Protein AF-A0A3D1VNM7-F1 (afdb_monomer_lite)

Foldseek 3Di:
DVCPVFWDDDPPDPDTFAQDPCVVVVCVQPPHDDDPVCPPDDDDDDDDHGTPCVPCPPPPPDDDPDDD

pLDDT: mean 86.13, std 12.95, range [55.84, 97.75]

Structure (mmCIF, N/CA/C/O backbone):
data_AF-A0A3D1VNM7-F1
#
_entry.id   AF-A0A3D1VNM7-F1
#
loop_
_atom_site.group_PDB
_atom_site.id
_atom_site.type_symbol
_atom_site.label_atom_id
_atom_site.label_alt_id
_atom_site.label_comp_id
_atom_site.label_asym_id
_atom_site.label_entity_id
_atom_site.label_seq_id
_atom_site.pdbx_PDB_ins_code
_atom_site.Cartn_x
_atom_site.Cartn_y
_atom_site.Cartn_z
_atom_site.occupancy
_atom_site.B_iso_or_equiv
_atom_site.auth_seq_id
_atom_site.auth_comp_id
_atom_site.auth_asym_id
_atom_site.auth_atom_id
_atom_site.pdbx_PDB_model_num
ATOM 1 N N . PRO A 1 1 ? 2.053 13.336 -4.770 1.00 55.84 1 PRO A N 1
ATOM 2 C CA . PRO A 1 1 ? 2.337 12.633 -3.493 1.00 55.84 1 PRO A CA 1
ATOM 3 C C . PRO A 1 1 ? 3.838 12.568 -3.197 1.00 55.84 1 PRO A C 1
ATOM 5 O O . PRO A 1 1 ? 4.615 12.612 -4.138 1.00 55.84 1 PRO A O 1
ATOM 8 N N . LYS A 1 2 ? 4.267 12.431 -1.931 1.00 55.97 2 LYS A N 1
ATOM 9 C CA . LYS A 1 2 ? 5.703 12.398 -1.566 1.00 55.97 2 LYS A CA 1
ATOM 10 C C . LYS A 1 2 ? 6.529 11.333 -2.327 1.00 55.97 2 LYS A C 1
ATOM 12 O O . LYS A 1 2 ? 7.731 11.499 -2.447 1.00 55.97 2 LYS A O 1
ATOM 17 N N . PHE A 1 3 ? 5.879 10.288 -2.852 1.00 64.50 3 PHE A N 1
ATOM 18 C CA . PHE A 1 3 ? 6.485 9.177 -3.605 1.00 64.50 3 PHE A CA 1
ATOM 19 C C . PHE A 1 3 ? 5.958 9.052 -5.043 1.00 64.50 3 PHE A C 1
ATOM 21 O O . PHE A 1 3 ? 5.935 7.965 -5.604 1.00 64.50 3 PHE A O 1
ATOM 28 N N . GLU A 1 4 ? 5.458 10.136 -5.631 1.00 67.56 4 GLU A N 1
ATOM 29 C CA . GLU A 1 4 ? 4.880 10.091 -6.982 1.00 67.56 4 GLU A CA 1
ATOM 30 C C . GLU A 1 4 ? 5.912 9.741 -8.060 1.00 67.56 4 GLU A C 1
ATOM 32 O O . GLU A 1 4 ? 5.573 9.051 -9.012 1.00 67.56 4 GLU A O 1
ATOM 37 N N . GLU A 1 5 ? 7.174 10.127 -7.862 1.00 70.31 5 GLU A N 1
ATOM 38 C CA . GLU A 1 5 ? 8.285 9.758 -8.752 1.00 70.31 5 GLU A CA 1
ATOM 39 C C . GLU A 1 5 ? 8.643 8.261 -8.679 1.00 70.31 5 GLU A C 1
ATOM 41 O O . GLU A 1 5 ? 9.151 7.705 -9.649 1.00 70.31 5 GLU A O 1
ATOM 46 N N . ASP A 1 6 ? 8.327 7.594 -7.563 1.00 73.25 6 ASP A N 1
ATOM 47 C CA . ASP A 1 6 ? 8.606 6.168 -7.329 1.00 73.25 6 ASP A CA 1
ATOM 48 C C . ASP A 1 6 ? 7.395 5.252 -7.595 1.00 73.25 6 ASP A C 1
ATOM 50 O O . ASP A 1 6 ? 7.511 4.023 -7.515 1.00 73.25 6 ASP A O 1
ATOM 54 N N . ALA A 1 7 ? 6.227 5.827 -7.896 1.00 83.56 7 ALA A N 1
ATOM 55 C CA . ALA A 1 7 ? 4.971 5.106 -8.075 1.00 83.56 7 ALA A CA 1
ATOM 56 C C . ALA A 1 7 ? 4.568 5.022 -9.552 1.00 83.56 7 ALA A C 1
ATOM 58 O O . ALA A 1 7 ? 4.583 6.008 -10.286 1.00 83.56 7 ALA A O 1
ATOM 59 N N . PHE A 1 8 ? 4.109 3.849 -9.987 1.00 89.62 8 PHE A N 1
ATOM 60 C CA . PHE A 1 8 ? 3.571 3.692 -11.336 1.00 89.62 8 PHE A CA 1
ATOM 61 C C . PHE A 1 8 ? 2.122 4.180 -11.406 1.00 89.62 8 PHE A C 1
ATOM 63 O O . PHE A 1 8 ? 1.229 3.582 -10.803 1.00 89.62 8 PHE A O 1
ATOM 70 N N . ARG A 1 9 ? 1.871 5.244 -12.174 1.00 91.25 9 ARG A N 1
ATOM 71 C CA . ARG A 1 9 ? 0.513 5.701 -12.499 1.00 91.25 9 ARG A CA 1
ATOM 72 C C . ARG A 1 9 ? -0.087 4.848 -13.615 1.00 91.25 9 ARG A C 1
ATOM 74 O O . ARG A 1 9 ? 0.554 4.603 -14.635 1.00 91.25 9 ARG A O 1
ATOM 81 N N . VAL A 1 10 ? -1.346 4.453 -13.457 1.00 93.38 10 VAL A N 1
ATOM 82 C CA . VAL A 1 10 ? -2.098 3.755 -14.504 1.00 93.38 10 VAL A CA 1
ATOM 83 C C . VAL A 1 10 ? -2.594 4.775 -15.531 1.00 93.38 10 VAL A C 1
ATOM 85 O O . VAL A 1 10 ? -3.310 5.723 -15.194 1.00 93.38 10 VAL A O 1
ATOM 88 N N . ALA A 1 11 ? -2.203 4.587 -16.793 1.00 93.12 11 ALA A N 1
ATOM 89 C CA . ALA A 1 11 ? -2.535 5.500 -17.883 1.00 93.12 11 ALA A CA 1
ATOM 90 C C . ALA A 1 11 ? -4.052 5.725 -18.006 1.00 93.12 11 ALA A C 1
ATOM 92 O O . ALA A 1 11 ? -4.838 4.788 -17.885 1.00 93.12 11 ALA A O 1
ATOM 93 N N . ASN A 1 12 ? -4.448 6.971 -18.281 1.00 93.50 12 ASN A N 1
ATOM 94 C CA . ASN A 1 12 ? -5.848 7.399 -18.416 1.00 93.50 12 ASN A CA 1
ATOM 95 C C . ASN A 1 12 ? -6.708 7.206 -17.151 1.00 93.50 12 ASN A C 1
ATOM 97 O O . ASN A 1 12 ? -7.930 7.130 -17.243 1.00 93.50 12 ASN A O 1
ATOM 101 N N . THR A 1 13 ? -6.084 7.137 -15.971 1.00 93.44 13 THR A N 1
ATOM 102 C CA . THR A 1 13 ? -6.783 7.059 -14.683 1.00 93.44 13 THR A CA 1
ATOM 103 C C . THR A 1 13 ? -6.081 7.895 -13.610 1.00 93.44 13 THR A C 1
ATOM 105 O O . THR A 1 13 ? -4.957 8.378 -13.796 1.00 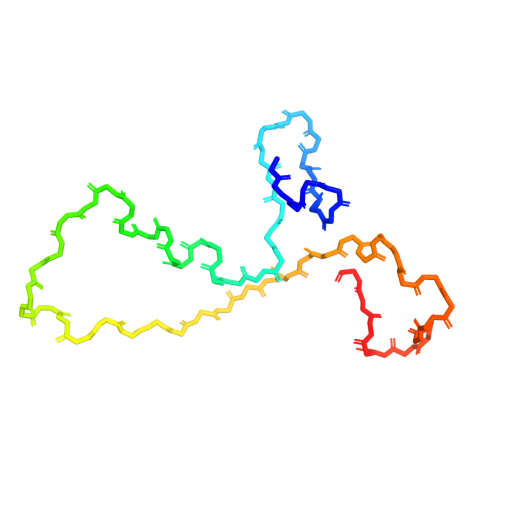93.44 13 THR A O 1
ATOM 108 N N . ASP A 1 14 ? -6.728 8.009 -12.453 1.00 90.81 14 ASP A N 1
ATOM 109 C CA . ASP A 1 14 ? -6.143 8.586 -11.238 1.00 90.81 14 ASP A CA 1
ATOM 110 C C . ASP A 1 14 ? -5.595 7.510 -10.281 1.00 90.81 14 ASP A C 1
ATOM 112 O O . ASP A 1 14 ? -5.313 7.786 -9.114 1.00 90.81 14 ASP A O 1
ATOM 116 N N . TYR A 1 15 ? -5.438 6.271 -10.764 1.00 92.19 15 TYR A N 1
ATOM 117 C CA . TYR A 1 15 ? -4.925 5.155 -9.978 1.00 92.19 15 TYR A CA 1
ATOM 118 C C . TYR A 1 15 ? -3.407 5.010 -10.077 1.00 92.19 15 TYR A C 1
ATOM 120 O O . TYR A 1 15 ? -2.779 5.302 -11.097 1.00 92.19 15 TYR A O 1
ATOM 128 N N . PHE A 1 16 ? -2.839 4.475 -9.001 1.00 92.56 16 PHE A N 1
ATOM 129 C CA . PHE A 1 16 ? -1.427 4.145 -8.870 1.00 92.56 16 PHE A CA 1
ATOM 130 C C . PHE A 1 16 ? -1.285 2.684 -8.447 1.00 92.56 16 PHE A C 1
ATOM 132 O O . PHE A 1 16 ? -2.089 2.186 -7.654 1.00 92.56 16 PHE A O 1
ATOM 139 N N . LEU A 1 17 ? -0.260 2.003 -8.958 1.00 94.50 17 LEU A N 1
ATOM 140 C CA . LEU A 1 17 ? 0.131 0.688 -8.464 1.00 94.50 17 LEU A CA 1
ATOM 141 C C . LEU A 1 17 ? 0.795 0.833 -7.094 1.00 94.50 17 LEU A C 1
ATOM 143 O O . LEU A 1 17 ? 1.536 1.783 -6.834 1.00 94.50 17 LEU A O 1
ATOM 147 N N . ILE A 1 18 ? 0.503 -0.112 -6.206 1.00 94.00 18 ILE A N 1
ATOM 148 C CA . ILE A 1 18 ? 0.973 -0.067 -4.825 1.00 94.00 18 ILE A CA 1
ATOM 149 C C . ILE A 1 18 ? 2.393 -0.646 -4.716 1.00 94.00 18 ILE A C 1
ATOM 151 O O . ILE A 1 18 ? 2.673 -1.693 -5.302 1.00 94.00 18 ILE A O 1
ATOM 155 N N . PRO A 1 19 ? 3.285 -0.029 -3.924 1.00 93.00 19 PRO A N 1
ATOM 156 C CA . PRO A 1 19 ? 4.612 -0.578 -3.651 1.00 93.00 19 PRO A CA 1
ATOM 157 C C . PRO A 1 19 ? 4.605 -1.636 -2.533 1.00 93.00 19 PRO A C 1
ATOM 159 O O . PRO A 1 19 ? 5.620 -2.282 -2.293 1.00 93.00 19 PRO A O 1
ATOM 162 N N . THR A 1 20 ? 3.486 -1.783 -1.813 1.00 94.12 20 THR A N 1
ATOM 163 C CA . THR A 1 20 ? 3.290 -2.732 -0.706 1.00 94.12 20 THR A CA 1
ATOM 164 C C . THR A 1 20 ? 1.800 -2.904 -0.396 1.00 94.12 20 THR A C 1
ATOM 166 O O . THR A 1 20 ? 1.016 -1.965 -0.573 1.00 94.12 20 THR A O 1
ATOM 169 N N . ALA A 1 21 ? 1.418 -4.070 0.136 1.00 96.19 21 ALA A N 1
ATOM 170 C CA . ALA A 1 21 ? 0.079 -4.342 0.665 1.00 96.19 21 ALA A CA 1
ATOM 171 C C . ALA A 1 21 ? -0.326 -3.385 1.803 1.00 96.19 21 ALA A C 1
ATOM 173 O O . ALA A 1 21 ? -1.513 -3.183 2.047 1.00 96.19 21 ALA A O 1
ATOM 174 N N . GLU A 1 22 ? 0.639 -2.762 2.483 1.00 95.25 22 GLU A N 1
ATOM 175 C CA . GLU A 1 22 ? 0.386 -1.811 3.571 1.00 95.25 22 GLU A CA 1
ATOM 176 C C . GLU A 1 22 ? -0.489 -0.628 3.126 1.00 95.25 22 GLU A C 1
ATOM 178 O O . GLU A 1 22 ? -1.362 -0.199 3.881 1.00 95.25 22 GLU A O 1
ATOM 183 N N . VAL A 1 23 ? -0.302 -0.127 1.896 1.00 93.94 23 VAL A N 1
ATOM 184 C CA . VAL A 1 23 ? -1.035 1.042 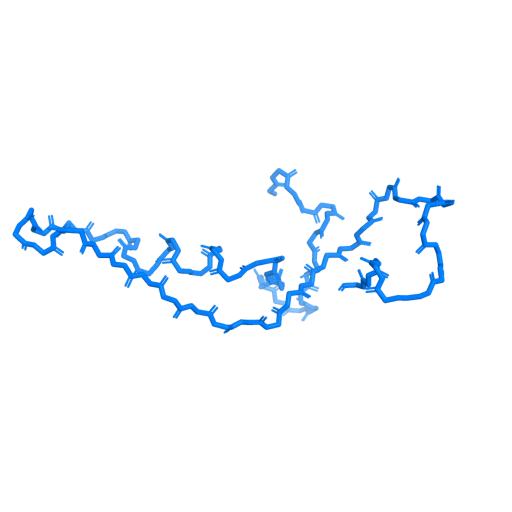1.380 1.00 93.94 23 VAL A CA 1
ATOM 185 C C . VAL A 1 23 ? -2.552 0.805 1.390 1.00 93.94 23 VAL A C 1
ATOM 187 O O . VAL A 1 23 ? -3.258 1.598 2.017 1.00 93.94 23 VAL A O 1
ATOM 190 N N . PRO A 1 24 ? -3.096 -0.250 0.751 1.00 94.75 24 PRO A N 1
ATOM 191 C CA . PRO A 1 24 ? -4.527 -0.524 0.819 1.00 94.75 24 PRO A CA 1
ATOM 192 C C . PRO A 1 24 ? -4.966 -1.017 2.202 1.00 94.75 24 PRO A C 1
ATOM 194 O O . PRO A 1 24 ? -6.006 -0.570 2.676 1.00 94.75 24 PRO A O 1
ATOM 197 N N . VAL A 1 25 ? -4.184 -1.873 2.875 1.00 96.44 25 VAL A N 1
ATOM 198 C CA . VAL A 1 25 ? -4.574 -2.461 4.173 1.00 96.44 25 VAL A CA 1
ATOM 199 C C . VAL A 1 25 ? -4.769 -1.385 5.241 1.00 96.44 25 VAL A C 1
ATOM 201 O O . VAL A 1 25 ? -5.787 -1.373 5.928 1.00 96.44 25 VAL A O 1
ATOM 204 N N . THR A 1 26 ? -3.853 -0.420 5.332 1.00 93.62 26 THR A N 1
ATOM 205 C CA . THR A 1 26 ? -3.954 0.694 6.292 1.00 93.62 26 THR A CA 1
ATOM 206 C C . THR A 1 26 ? -5.147 1.605 5.993 1.00 93.62 26 THR A C 1
ATOM 208 O O . THR A 1 26 ? -5.668 2.273 6.883 1.00 93.62 26 THR A O 1
ATOM 211 N N . ASN A 1 27 ? -5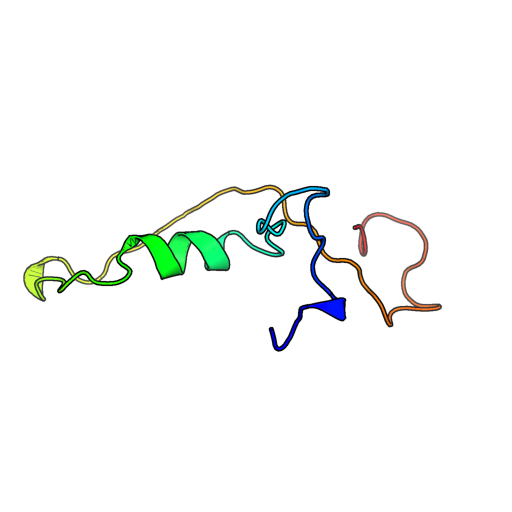.611 1.630 4.740 1.00 95.75 27 ASN A N 1
ATOM 212 C CA . ASN A 1 27 ? -6.747 2.441 4.314 1.00 95.75 27 ASN A CA 1
ATOM 213 C C . ASN A 1 27 ? -8.097 1.699 4.356 1.00 95.75 27 ASN A C 1
ATO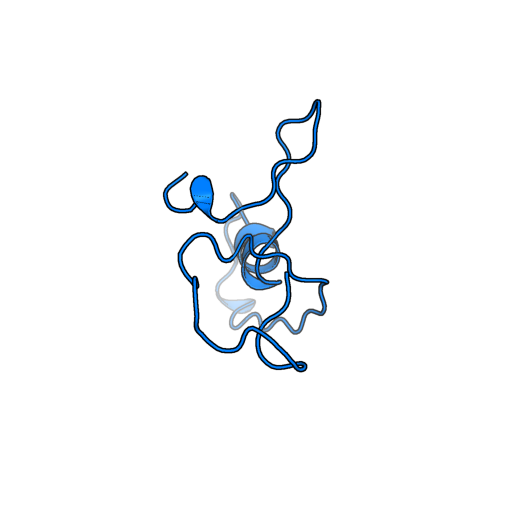M 215 O O . ASN A 1 27 ? -9.103 2.330 4.040 1.00 95.75 27 ASN A O 1
ATOM 219 N N . LEU A 1 28 ? -8.156 0.421 4.764 1.00 96.75 28 LEU A N 1
ATOM 220 C CA . LEU A 1 28 ? -9.413 -0.346 4.822 1.00 96.75 28 LEU A CA 1
ATOM 221 C C . LEU A 1 28 ? -10.484 0.347 5.671 1.00 96.75 28 LEU A C 1
ATOM 223 O O . LEU A 1 28 ? -11.618 0.474 5.232 1.00 96.75 28 LEU A O 1
ATOM 227 N N . HIS A 1 29 ? -10.094 0.866 6.836 1.00 96.56 29 HIS A N 1
ATOM 228 C CA . HIS A 1 29 ? -10.989 1.543 7.782 1.00 96.56 29 HIS A CA 1
ATOM 229 C C . HIS A 1 29 ? -10.932 3.070 7.662 1.00 96.56 29 HIS A C 1
ATOM 231 O O . HIS A 1 29 ? -11.151 3.813 8.625 1.00 96.56 29 HIS A O 1
ATOM 237 N N . ARG A 1 30 ? -10.551 3.591 6.490 1.00 96.31 30 ARG A N 1
ATOM 238 C CA . ARG A 1 30 ? -10.429 5.036 6.301 1.00 96.31 30 ARG A CA 1
ATOM 239 C C . ARG A 1 30 ? -11.806 5.686 6.448 1.00 96.31 30 ARG A C 1
ATOM 241 O O . ARG A 1 30 ? -12.706 5.397 5.672 1.00 96.31 30 ARG A O 1
ATOM 248 N N . LYS A 1 31 ? -11.912 6.662 7.360 1.00 96.94 31 LYS A N 1
ATOM 249 C CA . LYS A 1 31 ? -13.165 7.355 7.740 1.00 96.94 31 LYS A CA 1
ATOM 250 C C . LYS A 1 31 ? -14.139 6.499 8.567 1.00 96.94 31 LYS A C 1
ATOM 252 O O . LYS A 1 31 ? -15.312 6.848 8.652 1.00 96.94 31 LYS A O 1
ATOM 257 N N . GLU A 1 32 ? -13.656 5.442 9.211 1.00 96.75 32 GLU A N 1
ATOM 258 C CA . GLU A 1 32 ? -14.416 4.666 10.194 1.00 96.75 32 GLU A CA 1
ATOM 259 C C . GLU A 1 32 ? -13.950 4.993 11.621 1.00 96.75 32 GLU A C 1
ATOM 261 O O . GLU A 1 32 ? -12.796 5.366 11.842 1.00 96.75 32 GLU A O 1
ATOM 266 N N . ILE A 1 33 ? -14.850 4.853 12.598 1.00 96.62 33 ILE A N 1
ATOM 267 C CA . ILE A 1 33 ? -14.510 4.890 14.025 1.00 96.62 33 ILE A CA 1
ATOM 268 C C . ILE A 1 33 ? -14.564 3.450 14.524 1.00 96.62 33 ILE A C 1
ATOM 270 O O . ILE A 1 33 ? -15.634 2.850 14.571 1.00 96.62 33 ILE A O 1
ATOM 274 N N . LEU A 1 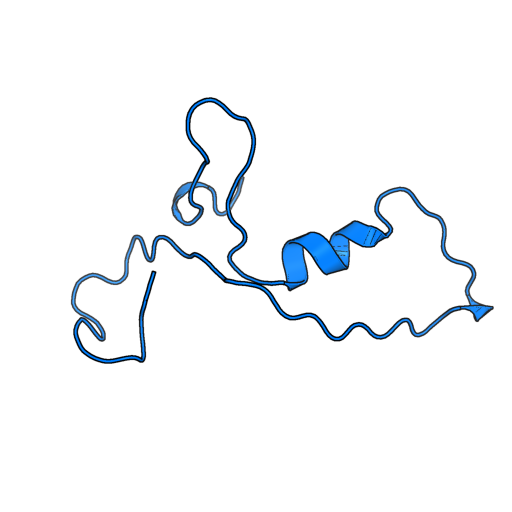34 ? -13.406 2.896 14.876 1.00 96.38 34 LEU A N 1
ATOM 275 C CA . LEU A 1 34 ? -13.309 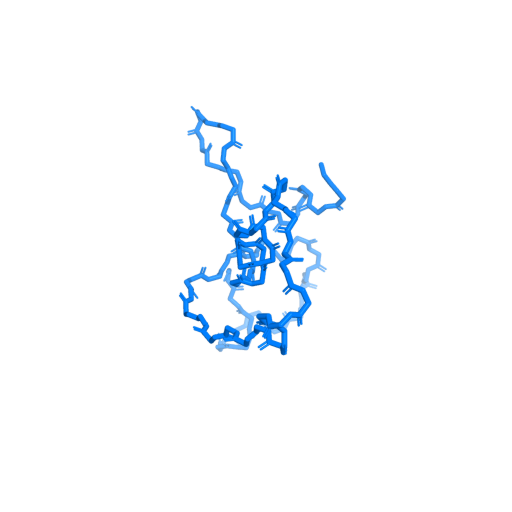1.539 15.403 1.00 96.38 34 LEU A CA 1
ATOM 276 C C . LEU A 1 34 ? -13.689 1.515 16.885 1.00 96.38 34 LEU A C 1
ATOM 278 O O . LEU A 1 34 ? -13.251 2.360 17.667 1.00 96.38 34 LEU A O 1
ATOM 282 N N . GLU A 1 35 ? -14.466 0.515 17.285 1.00 97.25 35 GLU A N 1
ATOM 283 C CA . GLU A 1 35 ? -14.722 0.255 18.699 1.00 97.25 35 GLU A CA 1
ATOM 284 C C . GLU A 1 35 ? -13.480 -0.351 19.357 1.00 97.25 35 GLU A C 1
ATOM 286 O O . GLU A 1 35 ? -12.859 -1.267 18.815 1.00 97.25 35 GLU A O 1
ATOM 291 N N . GLY A 1 36 ? -13.134 0.119 20.558 1.00 96.81 36 GLY A N 1
ATOM 292 C CA . GLY A 1 36 ? -11.942 -0.354 21.271 1.00 96.81 36 GLY A CA 1
ATOM 293 C C . GLY A 1 36 ? -11.952 -1.858 21.568 1.00 96.81 36 GLY A C 1
ATOM 294 O O . GLY A 1 36 ? -10.892 -2.471 21.615 1.00 96.81 36 GLY A O 1
ATOM 295 N N . ALA A 1 37 ? -13.138 -2.464 21.699 1.00 97.62 37 ALA A N 1
ATOM 296 C CA . ALA A 1 37 ? -13.301 -3.905 21.905 1.00 97.62 37 ALA A CA 1
ATOM 297 C C . ALA A 1 37 ? -12.863 -4.753 20.695 1.00 97.62 37 ALA A C 1
ATOM 299 O O . ALA A 1 37 ? -12.560 -5.931 20.861 1.00 97.62 37 ALA A O 1
ATOM 300 N N . ASN A 1 38 ? -12.798 -4.159 19.498 1.00 94.69 38 ASN A N 1
ATOM 301 C CA . ASN A 1 38 ? -12.376 -4.839 18.272 1.00 94.69 38 ASN A CA 1
ATOM 302 C C . ASN A 1 38 ? -10.850 -4.815 18.074 1.00 94.69 38 ASN A C 1
ATOM 304 O O . ASN A 1 38 ? -10.353 -5.376 17.101 1.00 94.69 38 ASN A O 1
ATOM 308 N N . LEU A 1 39 ? -10.097 -4.153 18.961 1.00 96.62 39 LEU A N 1
ATOM 309 C CA . LEU A 1 39 ? -8.641 -4.044 18.874 1.00 96.62 39 LEU A CA 1
ATOM 310 C C . LEU A 1 39 ? -7.940 -5.129 19.721 1.00 96.62 39 LEU A C 1
ATOM 312 O O . LEU A 1 39 ? -8.411 -5.447 20.813 1.00 96.62 39 LEU A O 1
ATOM 316 N N . PRO A 1 40 ? -6.775 -5.651 19.281 1.00 96.44 40 PRO A N 1
ATOM 317 C CA . PRO A 1 40 ? -6.063 -5.308 18.048 1.00 96.44 40 PRO A CA 1
ATOM 318 C C . PRO A 1 40 ? -6.671 -5.977 16.807 1.00 96.44 40 PRO A C 1
ATOM 320 O O . PRO A 1 40 ? -7.066 -7.139 16.844 1.00 96.44 40 PRO A O 1
ATOM 323 N N . ILE A 1 41 ? -6.661 -5.261 15.680 1.00 96.56 41 ILE A N 1
ATOM 324 C CA . ILE A 1 41 ? -6.986 -5.831 14.368 1.00 96.56 41 ILE A CA 1
ATOM 325 C C . ILE A 1 41 ? -5.674 -6.185 13.675 1.00 96.56 41 ILE A C 1
ATOM 327 O O . ILE A 1 41 ? -4.842 -5.313 13.428 1.00 96.56 41 ILE A O 1
ATOM 331 N N . ASN A 1 42 ? -5.496 -7.466 13.357 1.00 97.06 42 ASN A N 1
ATOM 332 C CA . ASN A 1 42 ? -4.291 -7.973 12.711 1.00 97.06 42 ASN A CA 1
ATOM 333 C C . ASN A 1 42 ? -4.619 -8.430 11.290 1.00 97.06 42 ASN A C 1
ATOM 335 O O . ASN A 1 42 ? -5.469 -9.298 11.097 1.00 97.06 42 ASN A O 1
ATOM 339 N N . TYR A 1 43 ? -3.908 -7.880 10.307 1.00 97.75 43 TYR A N 1
ATOM 340 C CA . TYR A 1 43 ? -4.057 -8.245 8.903 1.00 97.75 43 TYR A CA 1
ATOM 341 C C . TYR A 1 43 ? -2.808 -8.950 8.379 1.00 97.75 43 TYR A C 1
ATOM 343 O O . TYR A 1 43 ? -1.683 -8.515 8.611 1.00 97.75 43 TYR A O 1
ATOM 351 N N . CYS A 1 44 ? -3.027 -10.020 7.619 1.00 96.75 44 CYS A N 1
ATOM 352 C CA . CYS A 1 44 ? -2.029 -10.630 6.754 1.00 96.75 44 CYS A CA 1
ATOM 353 C C . CYS A 1 44 ? -2.561 -10.538 5.324 1.00 96.75 44 CYS A C 1
ATOM 355 O O . CYS A 1 44 ? -3.674 -10.986 5.051 1.00 96.75 44 CYS A O 1
ATOM 357 N N . ALA A 1 45 ? -1.798 -9.914 4.432 1.00 96.62 45 ALA A N 1
ATOM 358 C CA . ALA A 1 45 ? -2.225 -9.654 3.067 1.00 96.62 45 ALA A CA 1
ATOM 359 C C . ALA A 1 45 ? -1.114 -9.999 2.081 1.00 96.62 45 ALA A C 1
ATOM 361 O O . ALA A 1 45 ? 0.068 -9.782 2.343 1.00 96.62 45 ALA A O 1
ATOM 362 N N . TYR A 1 46 ? -1.530 -10.505 0.927 1.00 96.81 46 TYR A N 1
ATOM 363 C CA . TYR A 1 46 ? -0.673 -10.737 -0.222 1.00 96.81 46 TYR A CA 1
ATOM 364 C C . TYR A 1 46 ? -1.052 -9.757 -1.333 1.00 96.81 46 TYR A C 1
ATOM 366 O O . TYR A 1 46 ? -2.233 -9.594 -1.644 1.00 96.81 46 TYR A O 1
ATOM 374 N N . SER A 1 47 ? -0.054 -9.123 -1.944 1.00 95.75 47 SER A N 1
ATOM 375 C CA . SER A 1 47 ? -0.231 -8.282 -3.126 1.00 95.75 47 SER A CA 1
ATOM 376 C C . SER A 1 47 ? 0.983 -8.373 -4.041 1.00 95.75 47 SER A C 1
ATOM 378 O O . SER A 1 47 ? 2.106 -8.555 -3.571 1.00 95.75 47 SER A O 1
ATOM 380 N N . ALA A 1 48 ? 0.768 -8.163 -5.339 1.00 95.38 48 ALA A N 1
ATOM 381 C CA . ALA A 1 48 ? 1.854 -7.762 -6.223 1.00 95.38 48 ALA A CA 1
ATOM 382 C C . ALA A 1 48 ? 2.294 -6.333 -5.859 1.00 95.38 48 ALA A C 1
ATOM 384 O O . ALA A 1 48 ? 1.447 -5.470 -5.615 1.00 95.38 48 ALA A O 1
ATOM 385 N N . CYS A 1 49 ? 3.603 -6.105 -5.798 1.00 93.12 49 CYS A N 1
ATOM 386 C CA . CYS A 1 49 ? 4.202 -4.834 -5.404 1.00 93.12 49 CYS A CA 1
ATOM 387 C C . CYS A 1 49 ? 4.980 -4.262 -6.585 1.00 93.12 49 CYS A C 1
ATOM 389 O O . CYS A 1 49 ? 5.703 -5.010 -7.234 1.00 93.12 49 CYS A O 1
ATOM 391 N N . PHE A 1 50 ? 4.828 -2.961 -6.834 1.00 92.12 50 PHE A N 1
ATOM 392 C CA . PHE A 1 50 ? 5.468 -2.273 -7.952 1.00 92.12 50 PHE A CA 1
ATOM 393 C C . PHE A 1 50 ? 6.162 -0.992 -7.469 1.00 92.12 50 PHE A C 1
ATOM 395 O O . PHE A 1 50 ? 5.538 -0.150 -6.817 1.00 92.12 50 PHE A O 1
ATOM 402 N N . ARG A 1 51 ? 7.446 -0.836 -7.784 1.00 89.12 51 ARG A N 1
ATOM 403 C CA . ARG A 1 51 ? 8.329 0.282 -7.439 1.00 89.12 51 ARG A CA 1
ATOM 404 C C . ARG A 1 51 ? 9.127 0.699 -8.676 1.00 89.12 51 ARG A C 1
ATOM 406 O O . ARG A 1 51 ? 9.769 -0.120 -9.325 1.00 89.12 51 ARG A O 1
ATOM 413 N N . ALA A 1 52 ? 9.124 1.991 -9.000 1.00 83.00 52 ALA A N 1
ATOM 414 C CA . ALA A 1 52 ? 9.857 2.481 -10.172 1.00 83.00 52 ALA A CA 1
ATOM 415 C C . ALA A 1 52 ? 11.386 2.384 -10.011 1.00 83.00 52 ALA A C 1
ATOM 417 O O . ALA A 1 52 ? 12.105 2.355 -11.009 1.00 83.00 52 ALA A O 1
ATOM 418 N N . GLU A 1 53 ? 11.878 2.318 -8.765 1.00 79.12 53 GLU A N 1
ATOM 419 C CA . GLU A 1 53 ? 13.305 2.260 -8.411 1.00 79.12 53 GLU A CA 1
ATOM 420 C C . GLU A 1 53 ? 14.122 3.404 -9.055 1.00 79.12 53 GLU A C 1
ATOM 422 O O . GLU A 1 53 ? 15.316 3.253 -9.363 1.00 79.12 53 GLU A O 1
ATOM 427 N N . ALA A 1 54 ? 13.472 4.562 -9.240 1.00 63.66 54 ALA A N 1
ATOM 428 C CA . ALA A 1 54 ? 14.013 5.751 -9.879 1.00 63.66 54 ALA A CA 1
ATOM 429 C C . ALA A 1 54 ? 15.098 6.371 -8.981 1.00 63.66 54 ALA A C 1
ATOM 431 O O . ALA A 1 54 ? 14.843 7.193 -8.111 1.00 63.66 54 ALA A O 1
ATOM 432 N N . GLY A 1 55 ? 16.342 5.920 -9.158 1.00 62.06 55 GLY A N 1
ATOM 433 C CA . GLY A 1 55 ? 17.489 6.348 -8.344 1.00 62.06 55 GLY A CA 1
ATOM 434 C C . GLY A 1 55 ? 18.500 5.244 -8.026 1.00 62.06 55 GLY A C 1
ATOM 435 O O . GLY A 1 55 ? 19.561 5.518 -7.473 1.00 62.06 55 GLY A O 1
ATOM 436 N N . SER A 1 56 ? 18.220 3.996 -8.404 1.00 61.16 56 SER A N 1
ATOM 437 C CA . SER A 1 56 ? 19.077 2.834 -8.115 1.00 61.16 56 SER A CA 1
ATOM 438 C C . SER A 1 56 ? 20.156 2.542 -9.177 1.00 61.16 56 SER A C 1
ATOM 440 O O . SER A 1 56 ? 20.711 1.440 -9.221 1.00 61.16 56 SER A O 1
ATOM 442 N N . ALA A 1 57 ? 20.491 3.524 -10.025 1.00 60.03 57 ALA A N 1
ATOM 443 C CA . ALA A 1 57 ? 21.447 3.363 -11.122 1.00 60.03 57 ALA A CA 1
ATOM 444 C C . ALA A 1 57 ? 22.783 2.755 -10.641 1.00 60.03 57 ALA A C 1
ATOM 446 O O . ALA A 1 57 ? 23.508 3.348 -9.845 1.00 60.03 57 ALA A O 1
ATOM 447 N N . GLY A 1 58 ? 23.104 1.555 -11.138 1.00 65.75 58 GLY A N 1
ATOM 448 C CA . GLY A 1 58 ? 24.373 0.867 -10.877 1.00 65.75 58 GLY A CA 1
ATOM 449 C C . GLY A 1 58 ? 24.407 -0.079 -9.669 1.00 65.75 58 GLY A C 1
ATOM 450 O O . GLY A 1 58 ? 25.436 -0.720 -9.463 1.00 65.75 58 GLY A O 1
ATOM 451 N N . ARG A 1 59 ? 23.317 -0.233 -8.899 1.00 63.62 59 ARG A N 1
ATOM 452 C CA . ARG A 1 59 ? 23.223 -1.220 -7.803 1.00 63.62 59 ARG A CA 1
ATOM 453 C C . ARG A 1 59 ? 22.288 -2.377 -8.163 1.00 63.62 59 ARG A C 1
ATOM 455 O O . ARG A 1 59 ? 21.152 -2.153 -8.566 1.00 63.62 59 ARG A O 1
ATOM 462 N N . ASP A 1 60 ? 22.758 -3.609 -7.964 1.00 69.31 60 ASP A N 1
ATOM 463 C CA . ASP A 1 60 ? 21.981 -4.859 -8.091 1.00 69.31 60 ASP A CA 1
ATOM 464 C C . ASP A 1 60 ? 21.234 -5.002 -9.427 1.00 69.31 60 ASP A C 1
ATOM 466 O O . ASP A 1 60 ? 20.088 -5.435 -9.488 1.00 69.31 60 ASP A O 1
ATOM 470 N N . THR A 1 61 ? 21.897 -4.630 -10.523 1.00 66.31 61 THR A N 1
ATOM 471 C CA . THR A 1 61 ? 21.308 -4.543 -11.872 1.00 66.31 61 THR A CA 1
ATOM 472 C C . THR A 1 61 ? 20.990 -5.899 -12.512 1.00 66.31 61 THR A C 1
ATOM 474 O O . THR A 1 61 ? 20.466 -5.952 -13.624 1.00 66.31 61 THR A O 1
ATOM 477 N N . ARG A 1 62 ? 21.339 -7.011 -11.854 1.00 71.06 62 ARG A N 1
ATOM 478 C CA . ARG A 1 62 ? 21.108 -8.385 -12.320 1.00 71.06 62 ARG A CA 1
ATOM 479 C C . ARG A 1 62 ? 20.743 -9.279 -11.136 1.00 71.06 62 ARG A C 1
ATOM 481 O O . ARG A 1 62 ? 21.339 -9.161 -10.070 1.00 71.06 62 ARG A O 1
ATOM 488 N N . GLY A 1 63 ? 19.834 -10.226 -11.357 1.00 81.25 63 GLY A N 1
ATOM 489 C CA . GLY A 1 63 ? 19.386 -11.187 -10.344 1.00 81.25 63 GLY A CA 1
ATOM 490 C C . GLY A 1 63 ? 17.968 -10.898 -9.853 1.00 81.25 63 GLY A C 1
ATOM 491 O O . GLY A 1 63 ? 17.213 -10.213 -10.530 1.00 81.25 63 GLY A O 1
ATOM 492 N N . LEU A 1 64 ? 17.607 -11.450 -8.692 1.00 82.62 64 LEU A N 1
ATOM 493 C CA . LEU A 1 64 ? 16.243 -11.410 -8.135 1.00 82.62 64 LEU A CA 1
ATOM 494 C C . LEU A 1 64 ? 16.079 -10.419 -6.969 1.00 82.62 64 LEU A C 1
ATOM 496 O O . LEU A 1 64 ? 15.020 -10.358 -6.360 1.00 82.62 64 LEU A O 1
ATOM 500 N N . ILE A 1 65 ? 17.135 -9.679 -6.622 1.00 79.12 65 ILE A N 1
ATOM 501 C CA . ILE A 1 65 ? 17.176 -8.842 -5.412 1.00 79.12 65 ILE A CA 1
ATOM 502 C C . ILE A 1 65 ? 16.441 -7.513 -5.616 1.00 79.12 65 ILE A C 1
ATOM 504 O O . ILE A 1 65 ? 15.751 -7.048 -4.713 1.00 79.12 65 ILE A O 1
ATOM 508 N N . ARG A 1 66 ? 16.571 -6.908 -6.801 1.00 77.81 66 ARG A N 1
ATOM 509 C CA . ARG A 1 66 ? 15.862 -5.685 -7.185 1.00 77.81 66 ARG A CA 1
ATOM 510 C C . ARG A 1 66 ? 15.087 -5.968 -8.462 1.00 77.81 66 ARG A C 1
ATOM 512 O O . ARG A 1 66 ? 15.676 -6.370 -9.463 1.00 77.81 66 ARG A O 1
ATOM 519 N N . GLN A 1 67 ? 13.775 -5.817 -8.391 1.00 73.62 67 GLN A N 1
ATOM 520 C CA . GLN A 1 67 ? 12.844 -5.918 -9.510 1.00 73.62 67 GLN A CA 1
ATOM 521 C C . GLN A 1 67 ? 12.030 -4.620 -9.565 1.00 73.62 67 GLN A C 1
ATOM 523 O O . GLN A 1 67 ? 12.167 -3.774 -8.678 1.00 73.62 67 GLN A O 1
ATOM 528 N N . HIS A 1 68 ? 11.234 -4.467 -10.621 1.00 72.06 68 HIS A N 1
ATOM 529 C CA . HIS A 1 68 ? 10.184 -3.451 -10.661 1.00 72.06 68 HIS A CA 1
ATOM 530 C C . HIS A 1 68 ? 9.131 -3.669 -9.579 1.00 72.06 68 HIS A C 1
ATOM 532 O O . HIS A 1 68 ? 9.078 -4.766 -8.981 1.00 72.06 68 HIS A O 1
#

Sequence (68 aa):
PKFEEDAFRVANTDYFLIPTAEVPVTNLHRKEILEGANLPINYCAYSACFRAEAGSAGRDTRGLIRQH

Secondary structure (DSSP, 8-state):
-TTGGGS-BPTTSS-B--SSTHHHHHTTTTT----GGGPPP------------TT-TTSS-SSSSS--

Radius of gyration: 16.1 Å; chains: 1; bounding box: 39×24×40 Å